Protein AF-A0A2M9ZP20-F1 (afdb_monomer)

pLDDT: mean 80.82, std 13.67, range [37.5, 96.38]

Sequence (147 aa):
MTFLADVIWPALYVMHGYYTLWPLIIVTVVIEALILRHFIRLPVVKSFMISSVGNAISGVFGMQLLIFIPLLFHYIADPWTGGTFNTIGWIATFLLMFGTSVVIEVYSVGFLFRLKRRRLWFPLFAGNFLTYLVIAIYFNISSQLQM

Radius of gyration: 16.74 Å; Cα contacts (8 Å, |Δi|>4): 127; chains: 1; bounding box: 46×29×48 Å

Mean predicted aligned error: 7.04 Å

Organism: NCBI:txid2023191

Solvent-accessible surface area (backbone atoms only — not comparable to full-atom values): 7760 Å² total; per-residue (Å²): 125,63,74,62,51,72,54,48,50,56,25,52,53,55,48,54,63,46,62,75,46,53,73,50,54,60,56,40,25,53,50,25,15,51,39,37,24,70,77,69,65,43,56,69,72,58,17,39,54,47,24,46,53,21,52,52,51,22,48,60,53,45,61,56,45,49,49,50,50,55,46,51,40,43,77,70,41,22,92,79,65,80,41,66,84,36,73,65,46,52,50,50,50,52,51,50,50,53,52,49,31,39,51,46,21,33,53,49,40,20,59,77,69,70,44,66,44,86,72,34,48,62,41,45,42,53,30,51,50,55,40,53,50,52,51,53,50,50,53,53,53,55,61,61,74,75,108

Foldseek 3Di:
DVVVCQLQVQLVVLLVLVVVCVVCLVVLLVLLLVLCCVQVVDDSVVSSVLSNVLSVQLVVVLSVVSNVLLNVCQVPPCVPQVGSPDPVNVVSNLVVSLVSSLVSSLVVSCVVVVNDSVSSNVSSSVSSVVSSVVVVVVVVVVVVVVD

Secondary structure (DSSP, 8-state):
-HHHHHHHHHHHHHHHHHHTTGGGHHHHHHHHHHHHHHHH---HHHHHHHHHHHHHHHHHHHHHHHHHHHHHHHHHTHHHHSSTTSHHHHHHHHHHHHHHHHHHHHHHHHHHTT--HHHHHHHHHHHHHHHHHHHHHHHHHHHHHT-

Nearest PDB structures (foldseek):
  1a4f-assembly1_B  TM=3.043E-01  e=7.055E+00  Anser indicus
  1qpw-assembly1_B  TM=3.072E-01  e=6.392E+00  Sus scrofa

Structure (mmCIF, N/CA/C/O backbone):
data_AF-A0A2M9ZP20-F1
#
_entry.id   AF-A0A2M9ZP20-F1
#
loop_
_atom_site.group_PDB
_atom_site.id
_atom_site.type_symbol
_atom_site.label_atom_id
_atom_site.label_alt_id
_atom_site.label_comp_id
_atom_site.label_asym_id
_atom_site.label_entity_id
_atom_site.label_seq_id
_atom_site.pdbx_PDB_ins_code
_atom_site.Cartn_x
_atom_site.Cartn_y
_atom_site.Cartn_z
_atom_site.occupancy
_atom_site.B_iso_or_equiv
_atom_site.auth_seq_id
_atom_site.auth_comp_id
_atom_site.auth_asym_id
_atom_site.auth_atom_id
_atom_site.pdbx_PDB_model_num
ATOM 1 N N . MET A 1 1 ? 13.479 -19.076 -28.928 1.00 44.12 1 MET A N 1
ATOM 2 C CA . MET A 1 1 ? 13.767 -19.208 -27.480 1.00 44.12 1 MET A CA 1
ATOM 3 C C . MET A 1 1 ? 14.082 -17.876 -26.790 1.00 44.12 1 MET A C 1
ATOM 5 O O . MET A 1 1 ? 14.056 -17.850 -25.573 1.00 44.12 1 MET A O 1
ATOM 9 N N . THR A 1 2 ? 14.305 -16.771 -27.511 1.00 52.41 2 THR A N 1
ATOM 10 C CA . THR A 1 2 ? 14.621 -15.446 -26.934 1.00 52.41 2 THR A CA 1
ATOM 11 C C . THR A 1 2 ? 13.405 -14.709 -26.355 1.00 52.41 2 THR A C 1
ATOM 13 O O . THR A 1 2 ? 13.479 -14.199 -25.248 1.00 52.41 2 THR A O 1
ATOM 16 N N . PHE A 1 3 ? 12.240 -14.787 -27.010 1.00 50.78 3 PHE A N 1
ATOM 17 C CA . PHE A 1 3 ? 11.019 -14.071 -26.591 1.00 50.78 3 PHE A CA 1
ATOM 18 C C . PHE A 1 3 ? 10.523 -14.404 -25.171 1.00 50.78 3 PHE A C 1
ATOM 20 O O . PHE A 1 3 ? 9.993 -13.548 -24.482 1.00 50.78 3 PHE A O 1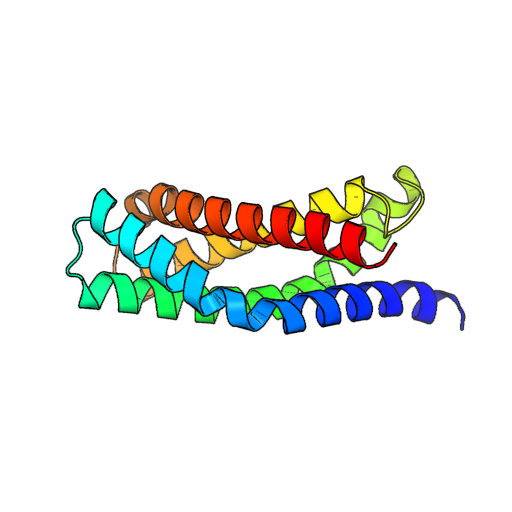
ATOM 27 N N . LEU A 1 4 ? 10.685 -15.650 -24.714 1.00 54.00 4 LEU A N 1
ATOM 28 C CA . LEU A 1 4 ? 10.288 -16.049 -23.356 1.00 54.00 4 LEU A CA 1
ATOM 29 C C . LEU A 1 4 ? 11.266 -15.519 -22.297 1.00 54.00 4 LEU A C 1
ATOM 31 O O . LEU A 1 4 ? 10.842 -15.172 -21.199 1.00 54.00 4 LEU A O 1
ATOM 35 N N . ALA A 1 5 ? 12.558 -15.437 -22.625 1.00 56.69 5 ALA A N 1
ATOM 36 C CA . ALA A 1 5 ? 13.581 -14.941 -21.709 1.00 56.69 5 ALA A CA 1
ATOM 37 C C . ALA A 1 5 ? 13.439 -13.428 -21.480 1.00 56.69 5 ALA A C 1
ATOM 39 O O . ALA A 1 5 ? 13.449 -12.990 -20.331 1.00 56.69 5 ALA A O 1
ATOM 40 N N . ASP A 1 6 ? 13.203 -12.661 -22.549 1.00 59.19 6 ASP A N 1
ATOM 41 C CA . ASP A 1 6 ? 13.042 -11.201 -22.486 1.00 59.19 6 ASP A CA 1
ATOM 42 C C . ASP A 1 6 ? 11.769 -10.771 -21.740 1.00 59.19 6 ASP A C 1
ATOM 44 O O . ASP A 1 6 ? 11.710 -9.675 -21.192 1.00 59.19 6 ASP A O 1
ATOM 48 N N . VAL A 1 7 ? 10.765 -11.650 -21.673 1.00 59.81 7 VAL A N 1
ATOM 49 C CA . VAL A 1 7 ? 9.470 -11.387 -21.030 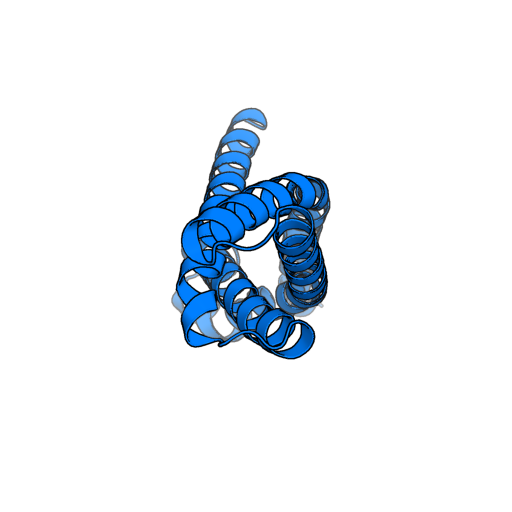1.00 59.81 7 VAL A CA 1
ATOM 50 C C . VAL A 1 7 ? 9.432 -11.849 -19.569 1.00 59.81 7 VAL A C 1
ATOM 52 O O . VAL A 1 7 ? 8.828 -11.191 -18.721 1.00 59.81 7 VAL A O 1
ATOM 55 N N . ILE A 1 8 ? 10.081 -12.971 -19.242 1.00 62.62 8 ILE A N 1
ATOM 56 C CA . ILE A 1 8 ? 10.068 -13.540 -17.883 1.00 62.62 8 ILE A CA 1
ATOM 57 C C . ILE A 1 8 ? 11.097 -12.857 -16.973 1.00 62.62 8 ILE A C 1
ATOM 59 O O . ILE A 1 8 ? 10.829 -12.640 -15.789 1.00 62.62 8 ILE A O 1
ATOM 63 N N . TRP A 1 9 ? 12.271 -12.508 -17.502 1.00 64.25 9 TRP A N 1
ATOM 64 C CA . TRP A 1 9 ? 13.351 -11.915 -16.712 1.00 64.25 9 TRP A CA 1
ATOM 65 C C . TRP A 1 9 ? 12.975 -10.577 -16.042 1.00 64.25 9 TRP A C 1
ATOM 67 O O . TRP A 1 9 ? 13.285 -10.412 -14.858 1.00 64.25 9 TRP A O 1
ATOM 77 N N . PRO A 1 10 ? 12.228 -9.662 -16.698 1.00 63.97 10 PRO A N 1
ATOM 78 C CA . PRO A 1 10 ? 11.703 -8.459 -16.053 1.00 63.97 10 PRO A CA 1
ATOM 79 C C . PRO A 1 10 ? 10.792 -8.737 -14.867 1.00 63.97 10 PRO A C 1
ATOM 81 O O . PRO A 1 10 ? 10.964 -8.131 -13.811 1.00 63.97 10 PRO A O 1
ATOM 84 N N . ALA A 1 11 ? 9.866 -9.685 -15.001 1.00 65.44 11 ALA A N 1
ATOM 85 C CA . ALA A 1 11 ? 8.959 -10.038 -13.915 1.00 65.44 11 ALA A CA 1
ATOM 86 C C . ALA A 1 11 ? 9.721 -10.616 -12.709 1.00 65.44 11 ALA A C 1
ATOM 88 O O . ALA A 1 11 ? 9.434 -10.263 -11.565 1.00 65.44 11 ALA A O 1
ATOM 89 N N . LEU A 1 12 ? 10.738 -11.452 -12.954 1.00 68.00 12 LEU A N 1
ATOM 90 C CA . LEU A 1 12 ? 11.593 -12.004 -11.898 1.00 68.00 12 LEU A CA 1
ATOM 91 C C . LEU A 1 12 ? 12.451 -10.933 -11.213 1.00 68.00 12 LEU A C 1
ATOM 93 O O . LEU A 1 12 ? 12.582 -10.953 -9.989 1.00 68.00 12 LEU A O 1
ATOM 97 N N . TYR A 1 13 ? 13.000 -9.984 -11.975 1.00 67.88 13 TYR A N 1
ATOM 98 C CA . TYR A 1 13 ? 13.787 -8.877 -11.429 1.00 67.88 13 TYR A CA 1
ATOM 99 C C . TYR A 1 13 ? 12.940 -7.972 -10.523 1.00 67.88 13 TYR A C 1
ATOM 101 O O . TYR A 1 13 ? 13.336 -7.672 -9.394 1.00 67.88 13 TYR A O 1
ATOM 109 N N . VAL A 1 14 ? 11.737 -7.603 -10.977 1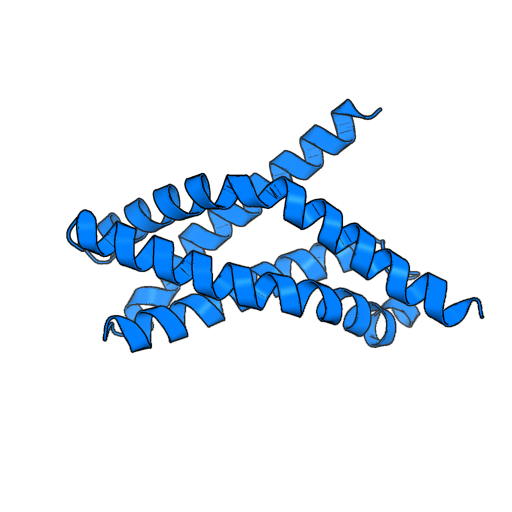.00 65.62 14 VAL A N 1
ATOM 110 C CA . VAL A 1 14 ? 10.787 -6.808 -10.184 1.00 65.62 14 VAL A CA 1
ATOM 111 C C . V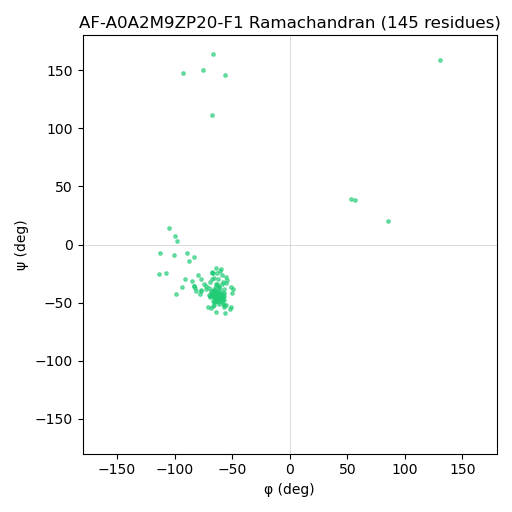AL A 1 14 ? 10.364 -7.566 -8.919 1.00 65.62 14 VAL A C 1
ATOM 113 O O . VAL A 1 14 ? 10.334 -6.978 -7.838 1.00 65.62 14 VAL A O 1
ATOM 116 N N . MET A 1 15 ? 10.104 -8.875 -9.016 1.00 67.25 15 MET A N 1
ATOM 117 C CA . MET A 1 15 ? 9.794 -9.711 -7.850 1.00 67.25 15 MET A CA 1
ATOM 118 C C . MET A 1 15 ? 10.936 -9.740 -6.830 1.00 67.25 15 MET A C 1
ATOM 120 O O . MET A 1 15 ? 10.688 -9.572 -5.636 1.00 67.25 15 MET A O 1
ATOM 124 N N . HIS A 1 16 ? 12.186 -9.912 -7.271 1.00 69.75 16 HIS A N 1
ATOM 125 C CA . HIS A 1 16 ? 13.336 -9.935 -6.363 1.00 69.75 16 HIS A CA 1
ATOM 126 C C . HIS A 1 16 ? 13.495 -8.610 -5.604 1.00 69.75 16 HIS A C 1
ATOM 128 O O . HIS A 1 16 ? 13.670 -8.620 -4.384 1.00 69.75 16 HIS A O 1
ATOM 134 N N . GLY A 1 17 ? 13.349 -7.479 -6.304 1.00 66.38 17 GLY A N 1
ATOM 135 C CA . GLY A 1 17 ? 13.366 -6.148 -5.692 1.00 66.38 17 GLY A CA 1
ATOM 136 C C . GLY A 1 17 ? 12.223 -5.907 -4.700 1.00 66.38 17 GLY A C 1
ATOM 137 O O . GLY A 1 17 ? 12.365 -5.099 -3.794 1.00 66.38 17 GLY A O 1
ATOM 138 N N . TYR A 1 18 ? 11.101 -6.616 -4.824 1.00 65.12 18 TYR A N 1
ATOM 139 C CA . TYR A 1 18 ? 9.999 -6.523 -3.865 1.00 65.12 18 TYR A CA 1
ATOM 140 C C . TYR A 1 18 ? 10.187 -7.407 -2.631 1.00 65.12 18 TYR A C 1
ATOM 142 O O . TYR A 1 18 ? 9.834 -6.994 -1.525 1.00 65.12 18 TYR A O 1
ATOM 150 N N . TYR A 1 19 ? 10.785 -8.592 -2.776 1.00 68.88 19 TYR A N 1
ATOM 151 C CA . TYR A 1 19 ? 11.094 -9.455 -1.630 1.00 68.88 19 TYR A CA 1
ATOM 152 C C . TYR A 1 19 ? 12.079 -8.803 -0.655 1.00 68.88 19 TYR A C 1
ATOM 154 O O . TYR A 1 19 ? 11.934 -8.960 0.558 1.00 68.88 19 TYR A O 1
ATOM 162 N N . THR A 1 20 ? 13.042 -8.025 -1.154 1.00 70.81 20 THR A N 1
ATOM 163 C CA . THR A 1 20 ? 13.968 -7.256 -0.305 1.00 70.81 20 THR A CA 1
ATOM 164 C C . THR A 1 20 ? 13.274 -6.130 0.461 1.00 70.81 20 THR A C 1
ATOM 166 O O . THR A 1 20 ? 13.732 -5.749 1.537 1.00 70.81 20 THR A O 1
ATOM 169 N N . LEU A 1 21 ? 12.141 -5.638 -0.043 1.00 69.88 21 LEU A N 1
ATOM 170 C CA . LEU A 1 21 ? 11.328 -4.600 0.589 1.00 69.88 21 LEU A CA 1
ATOM 171 C C . LEU A 1 21 ? 10.272 -5.153 1.545 1.00 69.88 21 LEU A C 1
ATOM 173 O O . LEU A 1 21 ? 9.655 -4.376 2.267 1.00 69.88 21 LEU A O 1
ATOM 177 N N . TRP A 1 22 ? 10.083 -6.473 1.613 1.00 66.00 22 TRP A N 1
ATOM 178 C CA . TRP A 1 22 ? 9.111 -7.099 2.511 1.00 66.00 22 TRP A CA 1
ATOM 179 C C . TRP A 1 22 ? 9.223 -6.647 3.984 1.00 66.00 22 TRP A C 1
ATOM 181 O O . TRP A 1 22 ? 8.184 -6.436 4.609 1.00 66.00 22 TRP A O 1
ATOM 191 N N . PRO A 1 23 ? 10.421 -6.394 4.559 1.00 74.31 23 PRO A N 1
ATOM 192 C CA . PRO A 1 23 ? 10.536 -5.849 5.915 1.00 74.31 23 PRO A CA 1
ATOM 193 C C . PRO A 1 23 ? 9.887 -4.467 6.107 1.00 74.31 23 PRO A C 1
ATOM 195 O O . PRO A 1 23 ? 9.505 -4.130 7.230 1.00 74.31 23 PRO A O 1
ATOM 198 N N . LEU A 1 24 ? 9.706 -3.675 5.038 1.00 76.81 24 LEU A N 1
ATOM 199 C CA . LEU A 1 24 ? 9.030 -2.375 5.115 1.00 76.81 24 LEU A CA 1
ATOM 200 C C . LEU A 1 24 ? 7.562 -2.511 5.512 1.00 76.81 24 LEU A C 1
ATOM 202 O O . LEU A 1 24 ? 7.029 -1.552 6.061 1.00 76.81 24 LEU A O 1
ATOM 206 N N . ILE A 1 25 ? 6.941 -3.690 5.357 1.00 80.38 25 ILE A N 1
ATOM 207 C CA . ILE A 1 25 ? 5.549 -3.942 5.762 1.00 80.38 25 ILE A CA 1
ATOM 208 C C . ILE A 1 25 ? 5.293 -3.616 7.243 1.00 80.38 25 ILE A C 1
ATOM 210 O O . ILE A 1 25 ? 4.193 -3.247 7.635 1.00 80.38 25 ILE A O 1
ATOM 214 N N . ILE A 1 26 ? 6.313 -3.704 8.103 1.00 84.44 26 ILE A N 1
ATOM 215 C CA . ILE A 1 26 ? 6.177 -3.317 9.514 1.00 84.44 26 ILE A CA 1
ATOM 216 C C . ILE A 1 26 ? 5.962 -1.802 9.627 1.00 84.44 26 ILE A C 1
ATOM 218 O O . ILE A 1 26 ? 5.110 -1.341 10.389 1.00 84.44 26 ILE A O 1
ATOM 222 N N . VAL A 1 27 ? 6.712 -1.026 8.846 1.00 84.44 27 VAL A N 1
ATOM 223 C CA . VAL A 1 27 ? 6.607 0.436 8.804 1.00 84.44 27 VAL A CA 1
ATOM 224 C C . VAL A 1 27 ? 5.260 0.849 8.218 1.00 84.44 27 VAL A C 1
ATOM 226 O O . VAL A 1 27 ? 4.596 1.717 8.790 1.00 84.44 27 VAL A O 1
ATOM 229 N N . THR A 1 28 ? 4.821 0.193 7.138 1.00 87.31 28 THR A N 1
ATOM 230 C CA . THR A 1 28 ? 3.515 0.459 6.512 1.00 87.31 28 THR A CA 1
ATOM 231 C C . THR A 1 28 ? 2.385 0.221 7.504 1.00 87.31 28 THR A C 1
ATOM 233 O O . THR A 1 28 ? 1.549 1.102 7.709 1.00 87.31 28 THR A O 1
ATOM 236 N N . VAL A 1 29 ? 2.439 -0.900 8.232 1.00 91.69 29 VAL A N 1
ATOM 237 C CA . VAL A 1 29 ? 1.440 -1.253 9.241 1.00 91.69 29 VAL A CA 1
ATOM 238 C C . VAL A 1 29 ? 1.348 -0.193 10.336 1.00 91.69 29 VAL A C 1
ATOM 240 O O . VAL A 1 29 ? 0.242 0.198 10.722 1.00 91.69 29 VAL A O 1
ATOM 243 N N . VAL A 1 30 ? 2.485 0.295 10.838 1.00 92.50 30 VAL A N 1
ATOM 244 C CA . VAL A 1 30 ? 2.512 1.338 11.876 1.00 92.50 30 VAL A CA 1
ATOM 245 C C . VAL A 1 30 ? 1.923 2.647 11.349 1.00 92.50 30 VAL A C 1
ATOM 247 O O . VAL A 1 30 ? 1.051 3.227 12.001 1.00 92.50 30 VAL A O 1
ATOM 250 N N . ILE A 1 31 ? 2.357 3.100 10.170 1.00 91.62 31 ILE A N 1
ATOM 251 C CA . ILE A 1 31 ? 1.877 4.339 9.543 1.00 91.62 31 ILE A CA 1
ATOM 252 C C . ILE A 1 31 ? 0.361 4.282 9.340 1.00 91.62 31 ILE A C 1
ATOM 254 O O . ILE A 1 31 ? -0.368 5.176 9.781 1.00 91.62 31 ILE A O 1
ATOM 258 N N . GLU A 1 32 ? -0.138 3.211 8.732 1.00 93.19 32 GLU A N 1
ATOM 259 C CA . GLU A 1 32 ? -1.564 3.051 8.465 1.00 93.19 32 GLU A CA 1
ATOM 260 C C . GLU A 1 32 ? -2.393 2.919 9.733 1.00 93.19 32 GLU A C 1
ATOM 262 O O . GLU A 1 32 ? -3.470 3.512 9.826 1.00 93.19 32 GLU A O 1
ATOM 267 N N . ALA A 1 33 ? -1.889 2.223 10.753 1.00 94.44 33 ALA A N 1
ATOM 268 C CA . ALA A 1 33 ? -2.574 2.117 12.035 1.00 94.44 33 ALA A CA 1
ATOM 269 C C . ALA A 1 33 ? -2.748 3.492 12.699 1.00 94.44 33 ALA A C 1
ATOM 271 O O . ALA A 1 33 ? -3.796 3.751 13.305 1.00 94.44 33 ALA A O 1
ATOM 272 N N . LEU A 1 34 ? -1.757 4.383 12.577 1.00 94.31 34 LEU A N 1
ATOM 273 C CA . LEU A 1 34 ? -1.831 5.756 13.082 1.00 94.31 34 LEU A CA 1
ATOM 274 C C . LEU A 1 34 ? -2.826 6.602 12.281 1.00 94.31 34 LEU A C 1
ATOM 276 O O . LEU A 1 34 ? -3.655 7.294 12.878 1.00 94.31 34 LEU A O 1
ATOM 280 N N . ILE A 1 35 ? -2.807 6.506 10.950 1.00 93.69 35 ILE A N 1
ATOM 281 C CA . ILE A 1 35 ? -3.729 7.238 10.068 1.00 93.69 35 ILE A CA 1
ATOM 282 C C . ILE A 1 35 ? -5.175 6.779 10.304 1.00 93.69 35 ILE A C 1
ATOM 284 O O . ILE A 1 35 ? -6.063 7.602 10.544 1.00 93.69 35 ILE A O 1
ATOM 288 N N . LEU A 1 36 ? -5.428 5.469 10.333 1.00 93.88 36 LEU A N 1
ATOM 289 C CA . LEU A 1 36 ? -6.744 4.896 10.637 1.00 93.88 36 LEU A CA 1
ATOM 290 C C . LEU A 1 36 ? -7.251 5.336 12.012 1.00 93.88 36 LEU A C 1
ATOM 292 O O . LEU A 1 36 ? -8.427 5.683 12.161 1.00 93.88 36 LEU A O 1
ATOM 296 N N . ARG A 1 37 ? -6.371 5.362 13.018 1.00 94.44 37 ARG A N 1
ATOM 297 C CA . ARG A 1 37 ? -6.710 5.873 14.349 1.00 94.44 37 AR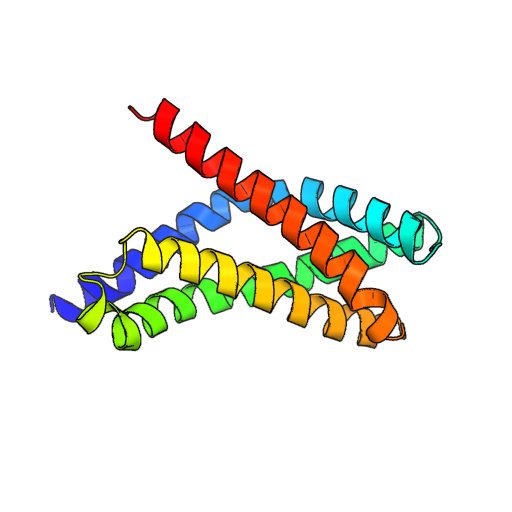G A CA 1
ATOM 298 C C . ARG A 1 37 ? -7.088 7.350 14.297 1.00 94.44 37 ARG A C 1
ATOM 300 O O . ARG A 1 37 ? -8.095 7.720 14.892 1.00 94.44 37 ARG A O 1
ATOM 307 N N . HIS A 1 38 ? -6.318 8.177 13.599 1.00 93.00 38 HIS A N 1
ATOM 308 C CA . HIS A 1 38 ? -6.562 9.615 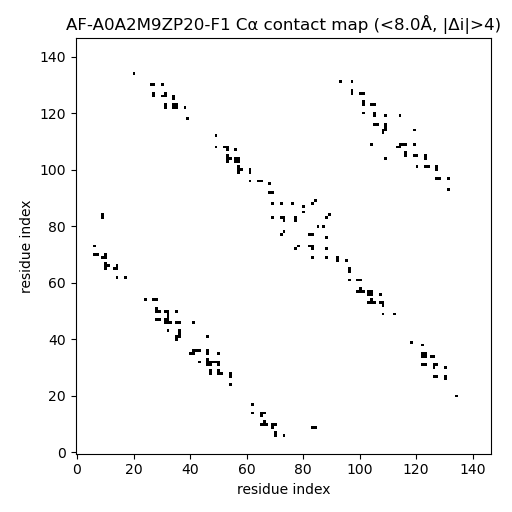13.529 1.00 93.00 38 HIS A CA 1
ATOM 309 C C . HIS A 1 38 ? -7.883 9.944 12.813 1.00 93.00 38 HIS A C 1
ATOM 311 O O . HIS A 1 38 ? -8.723 10.660 13.359 1.00 93.00 38 HIS A O 1
ATOM 317 N N . PHE A 1 39 ? -8.116 9.367 11.630 1.00 93.81 39 PHE A 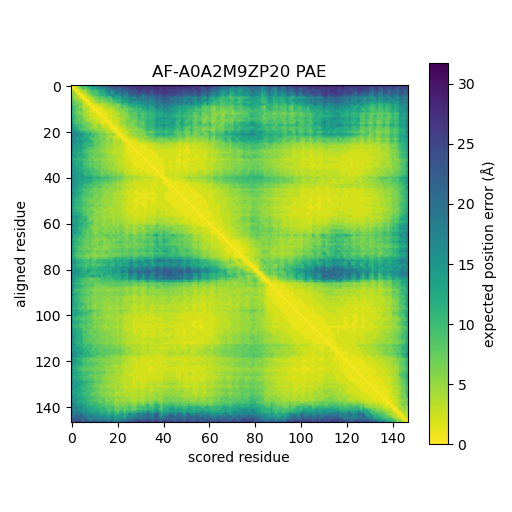N 1
ATOM 318 C CA . PHE A 1 39 ? -9.268 9.714 10.790 1.00 93.81 39 PHE A CA 1
ATOM 319 C C . PHE A 1 39 ? -10.563 8.984 11.165 1.00 93.81 39 PHE A C 1
ATOM 321 O O . PHE A 1 39 ? -11.645 9.562 11.071 1.00 93.81 39 PHE A O 1
ATOM 328 N N . ILE A 1 40 ? -10.484 7.720 11.594 1.00 92.44 40 ILE A N 1
ATOM 329 C CA . ILE A 1 40 ? -11.669 6.894 11.903 1.00 92.44 40 ILE A CA 1
ATOM 330 C C . ILE A 1 40 ? -11.928 6.828 13.417 1.00 92.44 40 ILE A C 1
ATOM 332 O O . ILE A 1 40 ? -12.991 6.372 13.838 1.00 92.44 40 ILE A O 1
ATOM 336 N N . ARG A 1 41 ? -11.002 7.333 14.249 1.00 91.75 41 ARG A N 1
ATOM 337 C CA . ARG A 1 41 ? -11.080 7.309 15.724 1.00 91.75 41 ARG A CA 1
ATOM 338 C C . ARG A 1 41 ? -11.231 5.894 16.285 1.00 91.75 41 ARG A C 1
ATOM 340 O O . ARG A 1 41 ? -11.978 5.654 17.231 1.00 91.75 41 ARG A O 1
ATOM 347 N N . LEU A 1 42 ? -10.536 4.939 15.673 1.00 91.50 42 LEU A N 1
ATOM 348 C CA . LEU A 1 42 ? -10.536 3.546 16.113 1.00 91.50 42 LEU A CA 1
ATOM 349 C C . LEU A 1 42 ? -9.682 3.360 17.381 1.00 91.50 42 LEU A C 1
ATOM 351 O O . LEU A 1 42 ? -8.683 4.063 17.553 1.00 91.50 42 LEU A O 1
ATOM 355 N N . PRO A 1 43 ? -10.020 2.386 18.248 1.00 95.38 43 PRO A N 1
ATOM 356 C CA . PRO A 1 43 ? -9.126 1.944 19.316 1.00 95.38 43 PRO A CA 1
ATOM 357 C C . PRO A 1 43 ? -7.775 1.497 18.753 1.00 95.38 43 PRO A C 1
ATOM 359 O O . PRO A 1 43 ? -7.741 0.889 17.684 1.00 95.38 43 PRO A O 1
ATOM 362 N N . VAL A 1 44 ? -6.688 1.726 19.497 1.00 93.56 44 VAL A N 1
ATOM 363 C CA . VAL A 1 44 ? -5.308 1.410 19.070 1.00 93.56 44 VAL A CA 1
ATOM 364 C C . VAL A 1 44 ? -5.186 -0.030 18.581 1.00 93.56 44 VAL A C 1
ATOM 366 O O . VAL A 1 44 ? -4.786 -0.270 17.450 1.00 93.56 44 VAL A O 1
ATOM 369 N N . VAL A 1 45 ? -5.616 -0.993 19.397 1.00 95.44 45 VAL A N 1
ATOM 370 C CA . VAL A 1 45 ? -5.545 -2.418 19.040 1.00 95.44 45 VAL A CA 1
ATOM 371 C C . VAL A 1 45 ? -6.293 -2.694 17.735 1.00 95.44 45 VAL A C 1
ATOM 373 O O . VAL A 1 45 ? -5.791 -3.387 16.857 1.00 95.44 45 VAL A O 1
ATOM 376 N N . LYS A 1 46 ? -7.472 -2.088 17.561 1.00 94.12 46 LYS A N 1
ATOM 377 C CA . LYS A 1 46 ? -8.293 -2.289 16.367 1.00 94.12 46 LYS A CA 1
ATOM 378 C C . LYS A 1 46 ? -7.672 -1.647 15.124 1.00 94.12 46 LYS A C 1
ATOM 380 O O . LYS A 1 46 ? -7.776 -2.235 14.053 1.00 94.12 46 LYS A O 1
ATOM 385 N N . SER A 1 47 ? -7.037 -0.478 15.239 1.00 95.50 47 SER A N 1
ATOM 386 C CA . SER A 1 47 ? -6.374 0.162 14.096 1.00 95.50 47 SER A CA 1
ATOM 387 C C . SER A 1 47 ? -5.147 -0.624 13.641 1.00 95.50 47 SER A C 1
ATOM 389 O O . SER A 1 47 ? -4.983 -0.819 12.441 1.00 95.50 47 SER A O 1
ATOM 391 N N . PHE A 1 48 ? -4.359 -1.157 14.580 1.00 96.12 48 PHE A N 1
ATOM 392 C CA . PHE A 1 48 ? -3.256 -2.066 14.267 1.00 96.12 48 PHE A CA 1
ATOM 393 C C . PHE A 1 48 ? -3.748 -3.359 13.619 1.00 96.12 48 PHE A C 1
ATOM 395 O O . PHE A 1 48 ? -3.244 -3.720 12.566 1.00 96.12 48 PHE A O 1
ATOM 402 N N . MET A 1 49 ? -4.784 -4.009 14.161 1.00 96.12 49 MET A N 1
ATOM 403 C CA . MET A 1 49 ? -5.344 -5.223 13.551 1.00 96.12 49 MET A CA 1
ATOM 404 C C . MET A 1 49 ? -5.841 -4.992 12.119 1.00 96.12 49 MET A C 1
ATOM 406 O O . MET A 1 49 ? -5.576 -5.809 11.243 1.00 96.12 49 MET A O 1
ATOM 410 N N . ILE A 1 50 ? -6.561 -3.891 11.877 1.00 95.31 50 ILE A N 1
ATOM 411 C CA . ILE A 1 50 ? -7.051 -3.536 10.537 1.00 95.31 50 ILE A CA 1
ATOM 412 C C . ILE A 1 50 ? -5.869 -3.308 9.598 1.00 95.31 50 ILE A C 1
ATOM 414 O O . ILE A 1 50 ? -5.838 -3.896 8.524 1.00 95.31 50 ILE A O 1
ATOM 418 N N . SER A 1 51 ? -4.895 -2.507 10.022 1.00 95.25 51 SER A N 1
ATOM 419 C CA . SER A 1 51 ? -3.696 -2.210 9.242 1.00 95.25 51 SER A CA 1
ATOM 420 C C . SER A 1 51 ? -2.903 -3.477 8.891 1.00 95.25 51 SER A C 1
ATOM 422 O O . SER A 1 51 ? -2.613 -3.725 7.723 1.00 95.25 51 SER A O 1
ATOM 424 N N . SER A 1 52 ? -2.640 -4.348 9.871 1.00 94.25 52 SER A N 1
ATOM 425 C CA . SER A 1 52 ? -1.930 -5.614 9.655 1.00 94.25 52 SER A CA 1
ATOM 426 C C . SER A 1 52 ? -2.668 -6.545 8.698 1.00 94.25 52 SER A C 1
ATOM 428 O O . SER A 1 52 ? -2.048 -7.112 7.805 1.00 94.25 52 SER A O 1
ATOM 430 N N . VAL A 1 53 ? -3.985 -6.704 8.858 1.00 94.81 53 VAL A N 1
ATOM 431 C CA . VAL A 1 53 ? -4.784 -7.568 7.974 1.00 94.81 53 VAL A CA 1
ATOM 432 C C . VAL A 1 53 ? -4.865 -6.983 6.566 1.00 94.81 53 VAL A C 1
ATOM 434 O O . VAL A 1 53 ? -4.727 -7.732 5.604 1.00 94.81 53 VAL A O 1
ATOM 437 N N . GLY A 1 54 ? -5.055 -5.666 6.442 1.00 94.19 54 GLY A N 1
ATOM 438 C CA . GLY A 1 54 ? -5.058 -4.958 5.163 1.00 94.19 54 GLY A CA 1
ATOM 439 C C . GLY A 1 54 ? -3.762 -5.198 4.397 1.00 94.19 54 GLY A C 1
ATOM 440 O O . GLY A 1 54 ? -3.808 -5.811 3.334 1.00 94.19 54 GLY A O 1
ATOM 441 N N . ASN A 1 55 ? -2.627 -4.835 5.001 1.00 92.56 55 ASN A N 1
ATOM 442 C CA . ASN A 1 55 ? -1.295 -4.990 4.409 1.00 92.56 55 ASN A CA 1
ATOM 443 C C . ASN A 1 55 ? -0.936 -6.451 4.116 1.00 92.56 55 ASN A C 1
ATOM 445 O O . ASN A 1 55 ? -0.284 -6.738 3.120 1.00 92.56 55 ASN A O 1
ATOM 449 N N . ALA A 1 56 ? -1.346 -7.402 4.962 1.00 90.94 56 ALA A N 1
ATOM 450 C CA . ALA A 1 56 ? -1.091 -8.817 4.699 1.00 90.94 56 ALA A CA 1
ATOM 451 C C . ALA A 1 56 ? -1.853 -9.300 3.457 1.00 90.94 56 ALA A C 1
ATOM 453 O O . ALA A 1 56 ? -1.287 -9.981 2.604 1.00 90.94 56 ALA A O 1
ATOM 454 N N . ILE A 1 57 ? -3.131 -8.930 3.336 1.00 92.62 57 ILE A N 1
ATOM 455 C CA . ILE A 1 57 ? -3.957 -9.292 2.183 1.00 92.62 57 ILE A CA 1
ATOM 456 C C . ILE A 1 57 ? -3.423 -8.593 0.928 1.00 92.62 57 ILE A C 1
ATOM 458 O O . ILE A 1 57 ? -3.135 -9.263 -0.063 1.00 92.62 57 ILE A O 1
ATOM 462 N N . SER A 1 58 ? -3.248 -7.271 0.960 1.00 90.25 58 SER A N 1
ATOM 463 C CA . SER A 1 58 ? -2.747 -6.508 -0.187 1.00 90.25 58 SER A CA 1
ATOM 464 C C . SER A 1 58 ? -1.325 -6.891 -0.571 1.00 90.25 58 SER A C 1
ATOM 466 O O . SER A 1 58 ? -1.043 -6.970 -1.759 1.00 90.25 58 SER A O 1
ATOM 468 N N . GLY A 1 59 ? -0.463 -7.241 0.384 1.00 84.88 59 GLY A N 1
ATOM 469 C CA . GLY A 1 59 ? 0.874 -7.766 0.123 1.00 84.88 59 GLY A CA 1
ATOM 470 C C . GLY A 1 59 ? 0.845 -9.108 -0.608 1.00 84.88 59 GLY A C 1
ATOM 471 O O . GLY A 1 59 ? 1.529 -9.273 -1.615 1.00 84.88 59 GLY A O 1
ATOM 472 N N . VAL A 1 60 ? 0.011 -10.057 -0.163 1.00 86.00 60 VAL A N 1
ATOM 473 C CA . VAL A 1 60 ? -0.131 -11.371 -0.823 1.00 86.00 60 VAL A CA 1
ATOM 474 C C . VAL A 1 60 ? -0.692 -11.232 -2.238 1.00 86.00 60 VAL A C 1
ATOM 476 O O . VAL A 1 60 ? -0.166 -11.832 -3.171 1.00 86.00 60 VAL A O 1
ATOM 479 N N . PHE A 1 61 ? -1.746 -10.438 -2.426 1.00 85.69 61 PHE A N 1
ATOM 480 C CA . PHE A 1 61 ? -2.318 -10.230 -3.758 1.00 85.69 61 PHE A CA 1
ATOM 481 C C . PHE A 1 61 ? -1.423 -9.353 -4.645 1.00 85.69 61 PHE A C 1
ATOM 483 O O . PHE A 1 61 ? -1.306 -9.606 -5.843 1.00 85.69 61 PHE A O 1
ATOM 490 N N . GLY A 1 62 ? -0.754 -8.362 -4.064 1.00 79.31 62 GLY A N 1
ATOM 491 C CA . GLY A 1 62 ? 0.180 -7.466 -4.738 1.00 79.31 62 GLY A CA 1
ATOM 492 C C . GLY A 1 62 ? 1.393 -8.205 -5.292 1.00 79.31 62 GLY A C 1
ATOM 493 O O . GLY A 1 62 ? 1.751 -7.982 -6.446 1.00 79.31 62 GLY A O 1
ATOM 494 N N . MET A 1 63 ? 1.957 -9.158 -4.539 1.00 76.12 63 MET A N 1
ATOM 495 C CA . MET A 1 63 ? 3.031 -10.033 -5.034 1.00 76.12 63 MET A CA 1
ATOM 496 C C . MET A 1 63 ? 2.620 -10.822 -6.281 1.00 76.12 63 MET A C 1
ATOM 498 O O . MET A 1 63 ? 3.434 -11.067 -7.164 1.00 76.12 63 MET A O 1
ATOM 502 N N . GLN A 1 64 ? 1.343 -11.173 -6.403 1.00 79.25 64 GLN A N 1
ATOM 503 C CA . GLN A 1 64 ? 0.880 -11.990 -7.518 1.00 79.25 64 GLN A CA 1
ATOM 504 C C . GLN A 1 64 ? 0.664 -11.087 -8.730 1.00 79.25 64 GLN A C 1
ATOM 506 O O . GLN A 1 64 ? 1.064 -11.421 -9.844 1.00 79.25 64 GLN A O 1
ATOM 511 N N . LEU A 1 65 ? 0.113 -9.893 -8.500 1.00 75.88 65 LEU A N 1
ATOM 512 C CA . LEU A 1 65 ? -0.037 -8.856 -9.517 1.00 75.88 65 LEU A CA 1
ATOM 513 C C . LEU A 1 65 ? 1.307 -8.367 -10.068 1.00 75.88 65 LEU A C 1
ATOM 515 O O . LEU A 1 65 ? 1.373 -8.030 -11.245 1.00 75.88 65 LEU A O 1
ATOM 519 N N . LEU A 1 66 ? 2.381 -8.398 -9.278 1.00 71.81 66 LEU A N 1
ATOM 520 C CA . LEU A 1 66 ? 3.736 -8.066 -9.729 1.00 71.81 66 LEU A CA 1
ATOM 521 C C . LEU A 1 66 ? 4.257 -8.931 -10.871 1.00 71.81 66 LEU A C 1
ATOM 523 O O . LEU A 1 66 ? 5.103 -8.482 -11.636 1.00 71.81 66 LEU A O 1
ATOM 527 N N . ILE A 1 67 ? 3.758 -10.155 -10.998 1.00 73.62 67 ILE A N 1
ATOM 528 C CA . ILE A 1 67 ? 4.117 -11.039 -12.106 1.00 73.62 67 ILE A CA 1
ATOM 529 C C . ILE A 1 67 ? 3.366 -10.604 -13.368 1.00 73.62 67 ILE A C 1
ATOM 531 O O . ILE A 1 67 ? 3.921 -10.584 -14.465 1.00 73.62 67 ILE A O 1
ATOM 535 N N . PHE A 1 68 ? 2.095 -10.230 -13.212 1.00 76.81 68 PHE A N 1
ATOM 536 C CA . PHE A 1 68 ? 1.209 -9.938 -14.333 1.00 76.81 68 PHE A CA 1
ATOM 537 C C . PHE A 1 68 ? 1.319 -8.499 -14.844 1.00 76.81 68 PHE A C 1
ATOM 539 O O . PHE A 1 68 ? 1.123 -8.283 -16.034 1.00 76.81 68 PHE A O 1
ATOM 546 N N . ILE A 1 69 ? 1.627 -7.513 -13.995 1.00 76.12 69 ILE A N 1
ATOM 547 C CA . ILE A 1 69 ? 1.659 -6.092 -14.379 1.00 76.12 69 ILE A CA 1
ATOM 548 C C . ILE A 1 69 ? 2.771 -5.795 -15.401 1.00 76.12 69 ILE A C 1
ATOM 550 O O . ILE A 1 69 ? 2.442 -5.253 -16.457 1.00 76.12 69 ILE A O 1
ATOM 554 N N . PRO A 1 70 ? 4.047 -6.173 -15.179 1.00 72.19 70 PRO A N 1
ATOM 555 C CA . PRO A 1 70 ? 5.103 -5.975 -16.172 1.00 72.19 70 PRO A CA 1
ATOM 556 C C . PRO A 1 70 ? 4.843 -6.769 -17.454 1.00 72.19 70 PRO A C 1
ATOM 558 O O . PRO A 1 70 ? 5.124 -6.286 -18.545 1.00 72.19 70 PRO A O 1
ATOM 561 N N . LEU A 1 71 ? 4.236 -7.956 -17.334 1.00 75.69 71 LEU A N 1
ATOM 562 C CA . LEU A 1 71 ? 3.838 -8.784 -18.472 1.00 75.69 71 LEU A CA 1
ATOM 563 C C . LEU A 1 71 ? 2.772 -8.084 -19.332 1.00 75.69 71 LEU A C 1
ATOM 565 O O . LEU A 1 71 ? 2.907 -7.993 -20.549 1.00 75.69 71 LEU A O 1
ATOM 569 N N . LEU A 1 72 ? 1.726 -7.547 -18.700 1.00 77.12 72 LEU A N 1
ATOM 570 C CA . LEU A 1 72 ? 0.696 -6.737 -19.356 1.00 77.12 72 LEU A CA 1
ATOM 571 C C . LEU A 1 72 ? 1.295 -5.483 -19.998 1.00 77.12 72 LEU A C 1
ATOM 573 O O . LEU A 1 72 ? 0.943 -5.151 -21.129 1.00 77.12 72 LEU A O 1
ATOM 577 N N . PHE A 1 73 ? 2.213 -4.809 -19.303 1.00 74.62 73 PHE A N 1
ATOM 578 C CA . PHE A 1 73 ? 2.893 -3.628 -19.828 1.00 74.62 73 PHE A CA 1
ATOM 579 C C . PHE A 1 73 ? 3.726 -3.963 -21.071 1.00 74.62 73 PHE A C 1
ATOM 581 O O . PHE A 1 73 ? 3.626 -3.250 -22.069 1.00 74.62 73 PHE A O 1
ATOM 588 N N . HIS A 1 74 ? 4.439 -5.093 -21.063 1.00 74.25 74 HIS A N 1
ATOM 589 C CA . HIS A 1 74 ? 5.198 -5.572 -22.215 1.00 74.25 74 HIS A CA 1
ATOM 590 C C . HIS A 1 74 ? 4.313 -5.755 -23.457 1.00 74.25 74 HIS A C 1
ATOM 592 O O . HIS A 1 74 ? 4.661 -5.319 -24.549 1.00 74.25 74 HIS A O 1
ATOM 598 N N . TYR A 1 75 ? 3.124 -6.344 -23.311 1.00 76.06 75 TYR A N 1
ATOM 599 C CA . TYR A 1 75 ? 2.240 -6.569 -24.460 1.00 76.06 75 TYR A CA 1
ATOM 600 C C . TYR A 1 75 ? 1.497 -5.317 -24.939 1.00 76.06 75 TYR A C 1
ATOM 602 O O . TYR A 1 75 ? 1.161 -5.225 -26.120 1.00 76.06 75 TYR A O 1
ATOM 610 N N . ILE A 1 76 ? 1.205 -4.369 -24.046 1.00 78.56 76 ILE A N 1
ATOM 611 C CA . ILE A 1 76 ? 0.346 -3.216 -24.360 1.00 78.56 76 ILE A CA 1
ATOM 612 C C . ILE A 1 76 ? 1.169 -1.965 -24.690 1.00 78.56 76 ILE A C 1
ATOM 614 O O . ILE A 1 76 ? 0.832 -1.231 -25.618 1.00 78.56 76 ILE A O 1
ATOM 618 N N . ALA A 1 77 ? 2.226 -1.700 -23.925 1.00 72.25 77 ALA A N 1
ATOM 619 C CA . ALA A 1 77 ? 2.897 -0.405 -23.887 1.00 72.25 77 ALA A CA 1
ATOM 620 C C . ALA A 1 77 ? 4.331 -0.426 -24.436 1.00 72.25 77 ALA A C 1
ATOM 622 O O . ALA A 1 77 ? 4.787 0.605 -24.937 1.00 72.25 77 ALA A O 1
ATOM 623 N N . ASP A 1 78 ? 5.042 -1.557 -24.426 1.00 72.31 78 ASP A N 1
ATOM 624 C CA . ASP A 1 78 ? 6.395 -1.623 -25.007 1.00 72.31 78 ASP A CA 1
ATOM 625 C C . ASP A 1 78 ? 6.470 -1.210 -26.483 1.00 72.31 78 ASP A C 1
ATOM 627 O O . ASP A 1 78 ? 7.412 -0.484 -26.816 1.00 72.31 78 ASP A O 1
ATOM 631 N N . PRO A 1 79 ? 5.492 -1.545 -27.359 1.00 71.94 79 PRO A N 1
ATOM 632 C CA . PRO A 1 79 ? 5.525 -1.109 -28.757 1.00 71.94 79 PRO A CA 1
ATOM 633 C C . PRO A 1 79 ? 5.531 0.418 -28.929 1.00 71.94 79 PRO A C 1
ATOM 635 O O . PRO A 1 79 ? 5.933 0.918 -29.974 1.00 71.94 79 PRO A O 1
ATOM 638 N N . TRP A 1 80 ? 5.087 1.155 -27.908 1.00 72.69 80 TRP A N 1
ATOM 639 C CA . TRP A 1 80 ? 4.926 2.611 -27.928 1.00 72.69 80 TRP A CA 1
ATOM 640 C C . TRP A 1 80 ? 5.980 3.336 -27.093 1.00 72.69 80 TRP A C 1
ATOM 642 O O . TRP A 1 80 ? 6.248 4.512 -27.321 1.00 72.69 80 TRP A O 1
ATOM 652 N N . THR A 1 81 ? 6.558 2.653 -26.105 1.00 68.50 81 THR A N 1
ATOM 653 C CA . THR A 1 81 ? 7.416 3.274 -25.090 1.00 68.50 81 THR A CA 1
ATOM 654 C C . THR A 1 81 ? 8.885 2.841 -25.194 1.00 68.50 81 THR A C 1
ATOM 656 O O . THR A 1 81 ? 9.745 3.437 -24.547 1.00 68.50 81 THR A O 1
ATOM 659 N N . GLY A 1 82 ? 9.209 1.866 -26.050 1.00 66.88 82 GLY A N 1
ATOM 660 C CA . GLY A 1 82 ? 10.595 1.499 -26.367 1.00 66.88 82 GLY A CA 1
ATOM 661 C C . GLY A 1 82 ? 11.239 0.496 -25.402 1.00 66.88 82 GLY A C 1
ATOM 662 O O . GLY A 1 82 ? 12.464 0.418 -25.358 1.00 66.88 82 GLY A O 1
ATOM 663 N N . GLY A 1 83 ? 10.438 -0.262 -24.643 1.00 64.69 83 GLY A N 1
ATOM 664 C CA . GLY A 1 83 ? 10.888 -1.403 -23.829 1.00 64.69 83 GLY A CA 1
ATOM 665 C C . GLY A 1 83 ? 10.397 -1.400 -22.375 1.00 64.69 83 GLY A C 1
ATOM 666 O O . GLY A 1 83 ? 10.074 -0.357 -21.811 1.00 64.69 83 GLY A O 1
ATOM 667 N N . THR A 1 84 ? 10.408 -2.581 -21.749 1.00 61.38 84 THR A N 1
ATOM 668 C CA . THR A 1 84 ? 9.723 -2.880 -20.470 1.00 61.38 84 THR A CA 1
ATOM 669 C C . THR A 1 84 ? 10.292 -2.149 -19.251 1.00 61.38 84 THR A C 1
ATOM 671 O O . THR A 1 84 ? 9.589 -1.945 -18.264 1.00 61.38 84 THR A O 1
ATOM 674 N N . PHE A 1 85 ? 11.565 -1.742 -19.298 1.00 65.25 85 PHE A N 1
ATOM 675 C CA . PHE A 1 85 ? 12.278 -1.127 -18.167 1.00 65.25 85 PHE A CA 1
ATOM 676 C C . PHE A 1 85 ? 12.483 0.382 -18.291 1.00 65.25 85 PHE A C 1
ATOM 678 O O . PHE A 1 85 ? 13.295 0.961 -17.566 1.00 65.25 85 PHE A O 1
ATOM 685 N N . ASN A 1 86 ? 11.786 1.044 -19.211 1.00 72.25 86 ASN A N 1
ATOM 686 C CA . ASN A 1 86 ? 11.850 2.496 -19.271 1.00 72.25 86 ASN A CA 1
ATOM 687 C C . ASN A 1 86 ? 11.202 3.134 -18.024 1.00 72.25 86 ASN A C 1
ATOM 689 O O . ASN A 1 86 ? 10.438 2.515 -17.277 1.00 72.25 86 ASN A O 1
ATOM 693 N N . THR A 1 87 ? 11.492 4.415 -17.801 1.00 75.44 87 THR A N 1
ATOM 694 C CA . THR A 1 87 ? 10.955 5.176 -16.663 1.00 75.44 87 THR A CA 1
ATOM 695 C C . THR A 1 87 ? 9.423 5.150 -16.614 1.00 75.44 87 THR A C 1
ATOM 697 O O . THR A 1 87 ? 8.836 5.123 -15.535 1.00 75.44 87 THR A O 1
ATOM 700 N N . ILE A 1 88 ? 8.764 5.118 -17.776 1.00 77.31 88 ILE A N 1
ATOM 701 C CA . ILE A 1 88 ? 7.300 5.107 -17.889 1.00 77.31 88 ILE A CA 1
ATOM 702 C C . ILE A 1 88 ? 6.721 3.792 -17.348 1.00 77.31 88 ILE A C 1
ATOM 704 O O . ILE A 1 88 ? 5.762 3.827 -16.580 1.00 77.31 88 ILE A O 1
ATOM 708 N N . GLY A 1 89 ? 7.317 2.649 -17.689 1.00 74.62 89 GLY A N 1
ATOM 709 C CA . GLY A 1 89 ? 6.922 1.322 -17.220 1.00 74.62 89 GLY A CA 1
ATOM 710 C C . GLY A 1 89 ? 7.118 1.154 -15.720 1.00 74.62 89 GLY A C 1
ATOM 711 O O . GLY A 1 89 ? 6.237 0.625 -15.038 1.00 74.62 89 GLY A O 1
ATOM 712 N N . TRP A 1 90 ? 8.204 1.703 -15.171 1.00 74.81 90 TRP A N 1
ATOM 713 C CA . TRP A 1 90 ? 8.415 1.745 -13.722 1.00 74.81 90 TRP A CA 1
ATOM 714 C C . TRP A 1 90 ? 7.366 2.596 -13.002 1.00 74.81 90 TRP A C 1
ATOM 716 O O . TRP A 1 90 ? 6.784 2.135 -12.019 1.00 74.81 90 TRP A O 1
ATOM 726 N N . ILE A 1 91 ? 7.064 3.797 -13.511 1.00 79.19 91 ILE A N 1
ATOM 727 C CA . ILE A 1 91 ? 6.009 4.658 -12.951 1.00 79.19 91 ILE A CA 1
ATOM 728 C C . ILE A 1 91 ? 4.647 3.959 -13.031 1.00 79.19 91 ILE A C 1
ATOM 730 O O . ILE A 1 91 ? 3.913 3.932 -12.044 1.00 79.19 91 ILE A O 1
ATOM 734 N N . ALA A 1 92 ? 4.314 3.365 -14.178 1.00 78.81 92 ALA A N 1
ATOM 735 C CA . ALA A 1 92 ? 3.057 2.650 -14.373 1.00 78.81 92 ALA A CA 1
ATOM 736 C C . ALA A 1 92 ? 2.929 1.460 -13.412 1.00 78.81 92 ALA A C 1
ATOM 738 O O . ALA A 1 92 ? 1.883 1.291 -12.787 1.00 78.81 92 ALA A O 1
ATOM 739 N N . THR A 1 93 ? 4.001 0.685 -13.234 1.00 77.31 93 THR A N 1
ATOM 740 C CA . THR A 1 93 ? 4.042 -0.431 -12.282 1.00 77.31 93 THR A CA 1
ATOM 741 C C . THR A 1 93 ? 3.812 0.068 -10.859 1.00 77.31 93 THR A C 1
ATOM 743 O O . THR A 1 93 ? 2.918 -0.433 -10.181 1.00 77.31 93 THR A O 1
ATOM 746 N N . PHE A 1 94 ? 4.520 1.117 -10.429 1.00 79.44 94 PHE A N 1
ATOM 747 C CA . PHE A 1 94 ? 4.324 1.723 -9.107 1.00 79.44 94 PHE A CA 1
ATOM 748 C C . PHE A 1 94 ? 2.886 2.204 -8.883 1.00 79.44 94 PHE A C 1
ATOM 750 O O . PHE A 1 94 ? 2.294 1.906 -7.846 1.00 79.44 94 PHE A O 1
ATOM 757 N N . LEU A 1 95 ? 2.304 2.918 -9.851 1.00 84.44 95 LEU A N 1
ATOM 758 C CA . LEU A 1 95 ? 0.938 3.436 -9.752 1.00 84.44 95 LEU A CA 1
ATOM 759 C C . LEU A 1 95 ? -0.108 2.320 -9.718 1.00 84.44 95 LEU A C 1
ATOM 761 O O . LEU A 1 95 ? -1.059 2.399 -8.939 1.00 84.44 95 LEU A O 1
ATOM 765 N N . LEU A 1 96 ? 0.059 1.280 -10.538 1.00 84.38 96 LEU A N 1
ATOM 766 C CA . LEU A 1 96 ? -0.846 0.132 -10.557 1.00 84.38 96 LEU A CA 1
ATOM 767 C C . LEU A 1 96 ? -0.772 -0.650 -9.251 1.00 84.38 96 LEU A C 1
ATOM 769 O O . LEU A 1 96 ? -1.808 -1.020 -8.704 1.00 84.38 96 LEU A O 1
ATOM 773 N N . MET A 1 97 ? 0.423 -0.864 -8.713 1.00 82.25 97 MET A N 1
ATOM 774 C CA . MET A 1 97 ? 0.596 -1.530 -7.426 1.00 82.25 97 MET A CA 1
ATOM 775 C C . MET A 1 97 ? -0.005 -0.735 -6.275 1.00 82.25 97 MET A C 1
ATOM 777 O O . MET A 1 97 ? -0.800 -1.268 -5.506 1.00 82.25 97 MET A O 1
ATOM 781 N N . PHE A 1 98 ? 0.301 0.559 -6.206 1.00 87.62 98 PHE A N 1
ATOM 782 C CA . PHE A 1 98 ? -0.300 1.463 -5.236 1.00 87.62 98 PHE A CA 1
ATOM 783 C C . PHE A 1 98 ? -1.833 1.438 -5.327 1.00 87.62 98 PHE A C 1
ATOM 785 O O . PHE A 1 98 ? -2.520 1.199 -4.333 1.00 87.62 98 PHE A O 1
ATOM 792 N N . GLY A 1 99 ? -2.382 1.626 -6.529 1.00 90.44 99 GLY A N 1
ATOM 793 C CA . GLY A 1 99 ? -3.826 1.656 -6.748 1.00 90.44 99 GLY A CA 1
ATOM 794 C C . GLY A 1 99 ? -4.505 0.332 -6.402 1.00 90.44 99 GLY A C 1
ATOM 795 O O . GLY A 1 99 ? -5.532 0.322 -5.723 1.00 90.44 99 GLY A O 1
ATOM 796 N N . THR A 1 100 ? -3.926 -0.793 -6.825 1.00 89.31 100 THR A N 1
ATOM 797 C CA . THR A 1 100 ? -4.465 -2.127 -6.521 1.00 89.31 100 THR A CA 1
ATOM 798 C C . THR A 1 100 ? -4.388 -2.441 -5.034 1.00 89.31 100 THR A C 1
ATOM 800 O O . THR A 1 100 ? -5.375 -2.937 -4.495 1.00 89.31 100 THR A O 1
ATOM 803 N N . SER A 1 101 ? -3.298 -2.079 -4.354 1.00 91.06 101 SER A N 1
ATOM 804 C CA . SER A 1 101 ? -3.157 -2.229 -2.904 1.00 91.06 101 SER A CA 1
ATOM 805 C C . SER A 1 101 ? -4.270 -1.491 -2.158 1.00 91.06 101 SER A C 1
ATOM 807 O O . SER A 1 101 ? -5.039 -2.112 -1.423 1.00 91.06 101 SER A O 1
ATOM 809 N N . VAL A 1 102 ? -4.478 -0.201 -2.457 1.00 94.25 102 VAL A N 1
ATOM 810 C CA . VAL A 1 102 ? -5.548 0.605 -1.839 1.00 94.25 102 VAL A CA 1
ATOM 811 C C . VAL A 1 102 ? -6.929 -0.005 -2.084 1.00 94.25 102 VAL A C 1
ATOM 813 O O . VAL A 1 102 ? -7.744 -0.091 -1.162 1.00 94.25 102 VAL A O 1
ATOM 816 N N . VAL A 1 103 ? -7.217 -0.440 -3.316 1.00 95.06 103 VAL A N 1
ATOM 817 C CA . VAL A 1 103 ? -8.495 -1.089 -3.647 1.00 95.06 103 VAL A CA 1
ATOM 818 C C . VAL A 1 103 ? -8.657 -2.374 -2.834 1.00 95.06 103 VAL A C 1
ATOM 820 O O . VAL A 1 103 ? -9.675 -2.554 -2.165 1.00 95.06 103 VAL A O 1
ATOM 823 N N . ILE A 1 104 ? -7.664 -3.261 -2.850 1.00 94.50 104 ILE A N 1
ATOM 824 C CA . ILE A 1 104 ? -7.722 -4.541 -2.141 1.00 94.50 104 ILE A CA 1
ATOM 825 C C . ILE A 1 104 ? -7.944 -4.310 -0.650 1.00 94.50 104 ILE A C 1
ATOM 827 O O . ILE A 1 104 ? -8.815 -4.954 -0.061 1.00 94.50 104 ILE A O 1
ATOM 831 N N . GLU A 1 105 ? -7.240 -3.363 -0.040 1.00 95.00 105 GLU A N 1
ATOM 832 C CA . GLU A 1 105 ? -7.420 -3.044 1.372 1.00 95.00 105 GLU A CA 1
ATOM 833 C C . GLU A 1 105 ? -8.822 -2.510 1.641 1.00 95.00 105 GLU A C 1
ATOM 835 O O . GLU A 1 105 ? -9.573 -3.138 2.384 1.00 95.00 105 GLU A O 1
ATOM 840 N N . VAL A 1 106 ? -9.250 -1.424 0.988 1.00 96.19 106 VAL A N 1
ATOM 841 C CA . VAL A 1 106 ? -10.566 -0.805 1.241 1.00 96.19 106 VAL A CA 1
ATOM 842 C C . VAL A 1 106 ? -11.704 -1.826 1.194 1.00 96.19 106 VAL A C 1
ATOM 844 O O . VAL A 1 106 ? -12.619 -1.781 2.028 1.00 96.19 106 VAL A O 1
ATOM 847 N N . TYR A 1 107 ? -11.664 -2.751 0.234 1.00 96.25 107 TYR A N 1
ATOM 848 C CA . TYR A 1 107 ? -12.683 -3.786 0.107 1.00 96.25 107 TYR A CA 1
ATOM 849 C C . TYR A 1 107 ? -12.502 -4.921 1.120 1.00 96.25 107 TYR A C 1
ATOM 851 O O . TYR A 1 107 ? -13.497 -5.320 1.731 1.00 96.25 107 TYR A O 1
ATOM 859 N N . SER A 1 108 ? -11.277 -5.401 1.351 1.00 95.69 108 SER A N 1
ATOM 860 C CA . SER A 1 108 ? -11.002 -6.504 2.281 1.00 95.69 108 SER A CA 1
ATOM 861 C C . SER A 1 108 ? -11.244 -6.109 3.739 1.00 95.69 108 SER A C 1
ATOM 863 O O . SER A 1 108 ? -12.075 -6.732 4.401 1.00 95.69 108 SER A O 1
ATOM 865 N N . VAL A 1 109 ? -10.632 -5.030 4.241 1.00 95.69 109 VAL A N 1
ATOM 866 C CA . VAL A 1 109 ? -10.864 -4.564 5.620 1.00 95.69 109 VAL A CA 1
ATOM 867 C C . VAL A 1 109 ? -12.266 -3.990 5.800 1.00 95.69 109 VAL A C 1
ATOM 869 O O . VAL A 1 109 ? -12.873 -4.177 6.857 1.00 95.69 109 VAL A O 1
ATOM 872 N N . GLY A 1 110 ? -12.839 -3.367 4.765 1.00 95.44 110 GLY A N 1
ATOM 873 C CA . GLY A 1 110 ? -14.241 -2.946 4.780 1.00 95.44 110 GLY 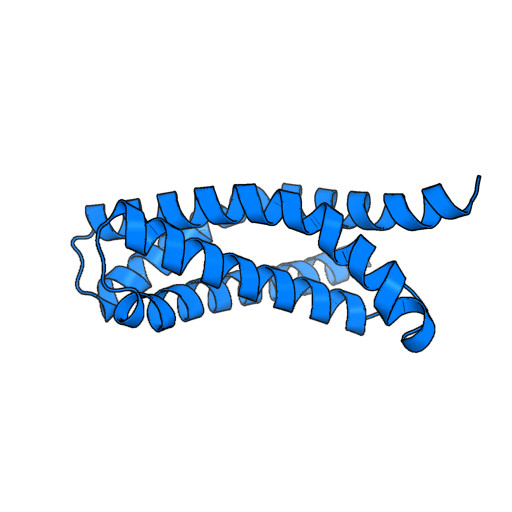A CA 1
ATOM 874 C C . GLY A 1 110 ? -15.205 -4.115 4.984 1.00 95.44 110 GLY A C 1
ATOM 875 O O . GLY A 1 110 ? -16.143 -4.006 5.776 1.00 95.44 110 GLY A O 1
ATOM 876 N N . PHE A 1 111 ? -14.954 -5.240 4.310 1.00 96.06 111 PHE A N 1
ATOM 877 C CA . PHE A 1 111 ? -15.733 -6.466 4.457 1.00 96.06 111 PHE A CA 1
ATOM 878 C C . PHE A 1 111 ? -15.486 -7.150 5.811 1.00 96.06 111 PHE A C 1
ATOM 880 O O . PHE A 1 111 ? -16.435 -7.354 6.569 1.00 96.06 111 PHE A O 1
ATOM 887 N N . LEU A 1 112 ? -14.225 -7.431 6.156 1.00 96.38 112 LEU A N 1
ATOM 888 C CA . LEU A 1 112 ? -13.846 -8.187 7.357 1.00 96.38 112 LEU A CA 1
ATOM 889 C C . LEU A 1 112 ? -14.230 -7.475 8.660 1.00 96.38 112 LEU A C 1
ATOM 891 O O . LEU A 1 112 ? -14.761 -8.097 9.577 1.00 96.38 112 LEU A O 1
ATOM 895 N N . PHE A 1 113 ? -14.020 -6.159 8.737 1.00 94.62 113 PHE A N 1
ATOM 896 C CA . PHE A 1 113 ? -14.281 -5.376 9.951 1.00 94.62 113 PHE A CA 1
ATOM 897 C C . PHE A 1 113 ? -15.620 -4.628 9.915 1.00 94.62 113 PHE A C 1
ATOM 899 O O . PHE A 1 113 ? -15.902 -3.833 10.817 1.00 94.62 113 PHE A O 1
ATOM 906 N N . ARG A 1 114 ? -16.452 -4.886 8.892 1.00 94.62 114 ARG A N 1
ATOM 907 C CA . ARG A 1 114 ? -17.785 -4.286 8.694 1.00 94.62 114 ARG A CA 1
ATOM 908 C C . ARG A 1 114 ? -17.768 -2.752 8.743 1.00 94.62 114 ARG A C 1
ATOM 910 O O . ARG A 1 114 ? -18.663 -2.115 9.302 1.00 94.62 114 ARG A O 1
ATOM 917 N N . LEU A 1 115 ? -16.730 -2.143 8.173 1.00 92.94 115 LEU A N 1
ATOM 918 C CA . LEU A 1 115 ? -16.561 -0.691 8.128 1.00 92.94 115 LEU A CA 1
ATOM 919 C C . LEU A 1 115 ? -17.141 -0.113 6.832 1.00 92.94 115 LEU A C 1
ATOM 921 O O . LEU A 1 115 ? -17.097 -0.721 5.763 1.00 92.94 115 LEU A O 1
ATOM 925 N N . LYS A 1 116 ? -17.672 1.112 6.904 1.00 93.56 116 LYS A N 1
ATOM 926 C CA . LYS A 1 116 ? -18.172 1.812 5.713 1.00 93.56 116 LYS A CA 1
ATOM 927 C C . LYS A 1 116 ? -16.996 2.151 4.792 1.00 93.56 116 LYS A C 1
ATOM 929 O O . LYS A 1 116 ? -16.226 3.051 5.114 1.00 93.56 116 LYS A O 1
ATOM 934 N N . ARG A 1 117 ? -16.919 1.513 3.618 1.00 92.56 117 ARG A N 1
ATOM 935 C CA . ARG A 1 117 ? -15.850 1.709 2.610 1.00 92.56 117 ARG A CA 1
ATOM 936 C C . ARG A 1 117 ? -15.583 3.183 2.278 1.00 92.56 117 ARG A C 1
ATOM 938 O O . ARG A 1 117 ? -14.436 3.593 2.188 1.00 92.56 117 ARG A O 1
ATOM 945 N N . ARG A 1 118 ? -16.633 4.017 2.213 1.00 92.88 118 ARG A N 1
ATOM 946 C CA . ARG A 1 118 ? -16.516 5.478 2.008 1.00 92.88 118 ARG A CA 1
ATOM 947 C C . ARG A 1 118 ? -15.610 6.180 3.032 1.00 92.88 118 ARG A C 1
ATOM 949 O O . ARG A 1 118 ? -14.994 7.177 2.691 1.00 92.88 118 ARG A O 1
ATOM 956 N N . ARG A 1 119 ? -15.524 5.671 4.266 1.00 92.88 119 ARG A N 1
ATOM 957 C CA . ARG A 1 119 ? -14.651 6.205 5.328 1.00 92.88 119 ARG A CA 1
ATOM 958 C C . ARG A 1 119 ? -13.235 5.625 5.298 1.00 92.88 119 ARG A C 1
ATOM 960 O O . ARG A 1 119 ? -12.372 6.160 5.977 1.00 92.88 119 ARG A O 1
ATOM 967 N N . LEU A 1 120 ? -13.018 4.535 4.561 1.00 93.75 120 LEU A N 1
ATOM 968 C CA . LEU A 1 120 ? -11.732 3.841 4.465 1.00 93.75 120 LEU A CA 1
ATOM 969 C C . LEU A 1 120 ? -10.866 4.351 3.314 1.00 93.75 120 LEU A C 1
ATOM 971 O O . LEU A 1 120 ? -9.650 4.326 3.440 1.00 93.75 120 LEU A O 1
ATOM 975 N N . TRP A 1 121 ? -11.484 4.836 2.232 1.00 94.62 121 TRP A N 1
ATOM 976 C CA . TRP A 1 121 ? -10.766 5.290 1.039 1.00 94.62 121 TRP A CA 1
ATOM 977 C C . TRP A 1 121 ? -9.663 6.295 1.346 1.00 94.62 121 TRP A C 1
ATOM 979 O O . TRP A 1 121 ? -8.519 6.042 1.005 1.00 94.62 121 TRP A O 1
ATOM 989 N N . PHE A 1 122 ? -9.984 7.405 2.013 1.00 94.69 122 PHE A N 1
ATOM 990 C CA . PHE A 1 122 ? -8.989 8.444 2.273 1.00 94.69 122 PHE A CA 1
ATOM 991 C C . PHE A 1 122 ? -7.870 7.981 3.230 1.00 94.69 122 PHE A C 1
ATOM 993 O O . PHE A 1 122 ? -6.705 8.139 2.872 1.00 94.69 122 PHE A O 1
ATOM 1000 N N . PRO A 1 123 ? -8.165 7.361 4.393 1.00 93.06 123 PRO A N 1
ATOM 1001 C CA . PRO A 1 123 ? -7.123 6.872 5.298 1.00 93.06 123 PRO A CA 1
ATOM 1002 C C . PRO A 1 123 ? -6.189 5.831 4.671 1.00 93.06 123 PRO A C 1
ATOM 1004 O O . PRO A 1 123 ? -4.976 5.950 4.810 1.00 93.06 123 PRO A O 1
ATOM 1007 N N . LEU A 1 124 ? -6.739 4.832 3.973 1.00 93.75 124 LEU A N 1
ATOM 1008 C CA . LEU A 1 124 ? -5.931 3.768 3.369 1.00 93.75 124 LEU A CA 1
ATOM 1009 C C . LEU A 1 124 ? -5.157 4.280 2.153 1.00 93.75 124 LEU A C 1
ATOM 1011 O O . LEU A 1 124 ? -3.979 3.979 2.016 1.00 93.75 124 LEU A O 1
ATOM 1015 N N . PHE A 1 125 ? -5.757 5.157 1.339 1.00 94.75 125 PHE A N 1
ATOM 1016 C CA . PHE A 1 125 ? -5.035 5.849 0.271 1.00 94.75 125 PHE A CA 1
ATOM 1017 C C . PHE A 1 125 ? -3.838 6.631 0.816 1.00 94.75 125 PHE A C 1
ATOM 1019 O O . PHE A 1 125 ? -2.742 6.509 0.285 1.00 94.75 125 PHE A O 1
ATOM 1026 N N . ALA A 1 126 ? -4.027 7.413 1.884 1.00 92.75 126 ALA A N 1
ATOM 1027 C CA . ALA A 1 126 ? -2.957 8.214 2.472 1.00 92.75 126 ALA A CA 1
ATOM 1028 C C . ALA A 1 126 ? -1.823 7.346 3.045 1.00 92.75 126 ALA A C 1
ATOM 1030 O O . ALA A 1 126 ? -0.650 7.667 2.852 1.00 92.75 126 ALA A O 1
ATOM 1031 N N . GLY A 1 127 ? -2.159 6.246 3.724 1.00 90.25 127 GLY A N 1
ATOM 1032 C CA . GLY A 1 127 ? -1.167 5.337 4.299 1.00 90.25 127 GLY A CA 1
ATOM 1033 C C . GLY A 1 127 ? -0.374 4.556 3.256 1.00 90.25 127 GLY A C 1
ATOM 1034 O O . GLY A 1 127 ? 0.859 4.553 3.306 1.00 90.25 127 GLY A O 1
ATOM 1035 N N . ASN A 1 128 ? -1.056 4.007 2.249 1.00 91.25 128 ASN A N 1
ATOM 1036 C CA . ASN A 1 128 ? -0.394 3.393 1.105 1.00 91.25 128 ASN A CA 1
ATOM 1037 C C . ASN A 1 128 ? 0.443 4.435 0.347 1.00 91.25 128 ASN A C 1
ATOM 1039 O O . ASN A 1 128 ? 1.571 4.155 -0.034 1.00 91.25 128 ASN A O 1
ATOM 1043 N N . PHE A 1 129 ? -0.043 5.664 0.159 1.00 91.31 129 PHE A N 1
ATOM 1044 C CA . PHE A 1 129 ? 0.701 6.680 -0.589 1.00 91.31 129 PHE A CA 1
ATOM 1045 C C . PHE A 1 129 ? 2.020 7.018 0.109 1.00 91.31 129 PHE A C 1
ATOM 1047 O O . PHE A 1 129 ? 3.072 7.034 -0.528 1.00 91.31 129 PHE A O 1
ATOM 1054 N N . LEU A 1 130 ? 1.981 7.215 1.430 1.00 89.62 130 LEU A N 1
ATOM 1055 C CA . LEU A 1 130 ? 3.181 7.488 2.216 1.00 89.62 130 LEU A CA 1
ATOM 1056 C C . LEU A 1 130 ? 4.155 6.302 2.192 1.00 89.62 130 LEU A C 1
ATOM 1058 O O . LEU A 1 130 ? 5.358 6.494 2.040 1.00 89.62 130 LEU A O 1
ATOM 1062 N N . THR A 1 131 ? 3.629 5.081 2.271 1.00 84.62 131 THR A N 1
ATOM 1063 C CA . THR A 1 131 ? 4.394 3.838 2.125 1.00 84.62 131 THR A CA 1
ATOM 1064 C C . THR A 1 131 ? 5.126 3.766 0.785 1.00 84.62 131 THR A C 1
ATOM 1066 O O . THR A 1 131 ? 6.342 3.583 0.750 1.00 84.62 131 THR A O 1
ATOM 1069 N N . TYR A 1 132 ? 4.408 3.939 -0.325 1.00 84.00 132 TYR A N 1
ATOM 1070 C CA . TYR A 1 132 ? 4.989 3.854 -1.664 1.00 84.00 132 TYR A CA 1
ATOM 1071 C C . TYR A 1 132 ? 5.970 4.999 -1.933 1.00 84.00 132 TYR A C 1
ATOM 1073 O O . TYR A 1 132 ? 6.953 4.804 -2.644 1.00 84.00 132 TYR A O 1
ATOM 1081 N N . LEU A 1 133 ? 5.766 6.164 -1.312 1.00 85.69 133 LEU A N 1
ATOM 1082 C CA . LEU A 1 133 ? 6.721 7.270 -1.345 1.00 85.69 133 LEU A CA 1
ATOM 1083 C C . LEU A 1 133 ? 8.026 6.919 -0.613 1.00 85.69 133 LEU A C 1
ATOM 1085 O O . LEU A 1 133 ? 9.104 7.175 -1.145 1.00 85.69 133 LEU A O 1
ATOM 1089 N N . VAL A 1 134 ? 7.953 6.270 0.555 1.00 83.12 134 VAL A N 1
ATOM 1090 C CA . VAL A 1 134 ? 9.143 5.756 1.260 1.00 83.12 134 VAL A CA 1
ATOM 1091 C C . VAL A 1 134 ? 9.869 4.710 0.414 1.00 83.12 134 VAL A C 1
ATOM 1093 O O . VAL A 1 134 ? 11.091 4.772 0.291 1.00 83.12 134 VAL A O 1
ATOM 1096 N N . ILE A 1 135 ? 9.132 3.790 -0.217 1.00 79.12 135 ILE A N 1
ATOM 1097 C CA . ILE A 1 135 ? 9.705 2.779 -1.118 1.00 79.12 135 ILE A CA 1
ATOM 1098 C C . ILE A 1 135 ? 10.418 3.445 -2.305 1.00 79.12 135 ILE A C 1
ATOM 1100 O O . ILE A 1 135 ? 11.549 3.082 -2.623 1.00 79.12 135 ILE A O 1
ATOM 1104 N N . ALA A 1 136 ? 9.794 4.440 -2.940 1.00 78.44 136 ALA A N 1
ATOM 1105 C CA . ALA A 1 136 ? 10.382 5.155 -4.071 1.00 78.44 136 ALA A CA 1
ATOM 1106 C C . ALA A 1 136 ? 11.675 5.894 -3.681 1.00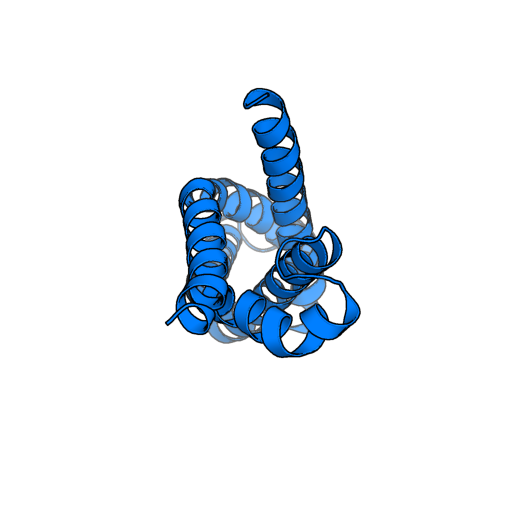 78.44 136 ALA A C 1
ATOM 1108 O O . ALA A 1 136 ? 12.669 5.830 -4.406 1.00 78.44 136 ALA A O 1
ATOM 1109 N N . ILE A 1 137 ? 11.688 6.550 -2.514 1.00 81.19 137 ILE A N 1
ATOM 1110 C CA . ILE A 1 137 ? 12.886 7.206 -1.971 1.00 81.19 137 ILE A CA 1
ATOM 1111 C C . ILE A 1 137 ? 13.982 6.174 -1.685 1.00 81.19 137 ILE A C 1
ATOM 1113 O O . ILE A 1 137 ? 15.133 6.387 -2.061 1.00 81.19 137 ILE A O 1
ATOM 1117 N N . TYR A 1 138 ? 13.636 5.043 -1.064 1.00 78.12 138 TYR A N 1
ATOM 1118 C CA . TYR A 1 138 ? 14.590 3.974 -0.776 1.00 78.12 138 TYR A CA 1
ATOM 1119 C C . TYR A 1 138 ? 15.225 3.409 -2.053 1.00 78.12 138 TYR A C 1
ATOM 1121 O O . TYR A 1 138 ? 16.444 3.245 -2.114 1.00 78.12 138 TYR A O 1
ATOM 1129 N N . PHE A 1 139 ? 14.430 3.166 -3.099 1.00 72.56 139 PHE A N 1
ATOM 1130 C CA . PHE A 1 139 ? 14.942 2.745 -4.406 1.00 72.56 139 PHE A CA 1
ATOM 1131 C C . PHE A 1 139 ? 15.880 3.784 -5.023 1.00 72.56 139 PHE A C 1
ATOM 1133 O O . PHE A 1 139 ? 16.941 3.432 -5.534 1.00 72.56 139 PHE A O 1
ATOM 1140 N N . ASN A 1 140 ? 15.528 5.069 -4.942 1.00 71.94 140 ASN A N 1
ATOM 1141 C CA . ASN A 1 140 ? 16.382 6.128 -5.468 1.00 71.94 140 ASN A CA 1
ATOM 1142 C C . ASN A 1 140 ? 17.736 6.175 -4.736 1.00 71.94 140 ASN A C 1
ATOM 1144 O O . ASN A 1 140 ? 18.780 6.166 -5.381 1.00 71.94 140 ASN A O 1
ATOM 1148 N N . ILE A 1 141 ? 17.731 6.124 -3.401 1.00 70.25 141 ILE A N 1
ATOM 1149 C CA . ILE A 1 141 ? 18.957 6.152 -2.588 1.00 70.25 141 ILE A CA 1
ATOM 1150 C C . ILE A 1 141 ? 19.809 4.896 -2.819 1.00 70.25 141 ILE A C 1
ATOM 1152 O O . ILE A 1 141 ? 21.018 4.997 -3.013 1.00 70.25 141 ILE A O 1
ATOM 1156 N N . SER A 1 142 ? 19.197 3.710 -2.830 1.00 65.69 142 SER A N 1
ATOM 1157 C CA . SER A 1 142 ? 19.922 2.449 -3.052 1.00 65.69 142 SER A CA 1
ATOM 1158 C C . SER A 1 142 ? 20.555 2.373 -4.443 1.00 65.69 142 SER A C 1
ATOM 1160 O O . SER A 1 142 ? 21.681 1.895 -4.558 1.00 65.69 142 SER A O 1
ATOM 1162 N N . SER A 1 143 ? 19.905 2.924 -5.474 1.00 60.75 143 SER A N 1
ATOM 1163 C CA . SER A 1 143 ? 20.494 3.028 -6.817 1.00 60.75 143 SER A CA 1
ATOM 1164 C C . SER A 1 143 ? 21.717 3.955 -6.885 1.00 60.75 143 SER A C 1
ATOM 1166 O O . SER A 1 143 ? 22.610 3.721 -7.693 1.00 60.75 143 SER A O 1
ATOM 1168 N N . GLN A 1 144 ? 21.798 4.974 -6.019 1.00 50.38 144 GLN A N 1
ATOM 1169 C CA . GLN A 1 144 ? 22.945 5.889 -5.953 1.00 50.38 144 GLN A CA 1
ATOM 1170 C C . GLN A 1 144 ? 24.137 5.310 -5.182 1.00 50.38 144 GLN A C 1
ATOM 1172 O O . GLN A 1 144 ? 25.265 5.700 -5.444 1.00 50.38 144 GLN A O 1
ATOM 1177 N N . LEU A 1 145 ? 23.897 4.388 -4.245 1.00 46.94 145 LEU A N 1
ATOM 1178 C CA . LEU A 1 145 ? 24.940 3.735 -3.439 1.00 46.94 145 LEU A CA 1
ATOM 1179 C C . LEU A 1 145 ? 25.608 2.541 -4.145 1.00 46.94 145 LEU A C 1
ATOM 1181 O O . LEU A 1 145 ? 26.590 2.008 -3.635 1.00 46.94 145 LEU A O 1
ATOM 1185 N N . GLN A 1 146 ? 25.054 2.090 -5.274 1.00 42.62 146 GLN A N 1
ATOM 1186 C CA . GLN A 1 146 ? 25.623 1.031 -6.119 1.00 42.62 146 GLN A CA 1
ATOM 1187 C C . GLN A 1 146 ? 26.408 1.574 -7.329 1.00 42.62 146 GLN A C 1
ATOM 1189 O O . GLN A 1 146 ? 26.888 0.779 -8.138 1.00 42.62 146 GLN A O 1
ATOM 1194 N N . MET A 1 147 ? 26.537 2.903 -7.444 1.00 37.50 147 MET A N 1
ATOM 1195 C CA . MET A 1 147 ? 27.482 3.597 -8.332 1.00 37.50 147 MET A CA 1
ATOM 1196 C C . MET A 1 147 ? 28.744 3.980 -7.561 1.00 37.50 147 MET A C 1
ATOM 1198 O O . MET A 1 147 ? 29.823 3.963 -8.191 1.00 37.50 147 MET A O 1
#